Protein AF-A0A848FGE4-F1 (afdb_monomer_lite)

Radius of gyration: 25.24 Å; chains: 1; bounding box: 64×39×61 Å

Sequence (106 aa):
MKVLIAALFAATLAGQALPVAAQETPAISKQEAKDLKTQSKAEYEARKDLADANHELNKADCEVTADGSAERACKKEAKAVQKAQKAEAKQIHEEDKTAIKALSTP

Structure (mmCIF, N/CA/C/O backbone):
data_AF-A0A848FGE4-F1
#
_entry.id   AF-A0A848FGE4-F1
#
loop_
_atom_site.group_PDB
_atom_site.id
_atom_site.type_symbol
_atom_site.label_atom_id
_atom_site.label_alt_id
_atom_site.label_comp_id
_atom_site.label_asym_id
_atom_site.label_entity_id
_atom_site.label_seq_id
_atom_site.pdbx_PDB_ins_code
_atom_site.Cartn_x
_atom_site.Cartn_y
_atom_site.Cartn_z
_atom_site.occupancy
_atom_site.B_iso_or_equiv
_atom_site.auth_seq_id
_atom_site.auth_comp_id
_atom_site.auth_asym_id
_atom_site.auth_atom_id
_atom_site.pdbx_PDB_model_num
ATOM 1 N N . MET A 1 1 ? -43.129 14.194 -34.693 1.00 35.16 1 MET A N 1
ATOM 2 C CA . MET A 1 1 ? -41.920 15.042 -34.744 1.00 35.16 1 MET A CA 1
ATOM 3 C C . MET A 1 1 ? -42.158 16.245 -33.840 1.00 35.16 1 MET A C 1
ATOM 5 O O . MET A 1 1 ? -43.176 16.891 -34.013 1.00 35.16 1 MET A O 1
ATOM 9 N N . LYS A 1 2 ? -41.245 16.459 -32.879 1.00 39.88 2 LYS A N 1
ATOM 10 C CA . LYS A 1 2 ? -41.011 17.656 -32.043 1.00 39.88 2 LYS A CA 1
ATOM 11 C C . LYS A 1 2 ? -42.203 18.294 -31.306 1.00 39.88 2 LYS A C 1
ATOM 13 O O . LYS A 1 2 ? -42.875 19.186 -31.807 1.00 39.88 2 LYS A O 1
ATOM 18 N N . VAL A 1 3 ? -42.351 17.864 -30.051 1.00 44.72 3 VAL A N 1
ATOM 19 C CA . VAL A 1 3 ? -43.053 18.579 -28.979 1.00 44.72 3 VAL A CA 1
ATOM 20 C C . VAL A 1 3 ? -42.247 19.829 -28.603 1.00 44.72 3 VAL A C 1
ATOM 22 O O . VAL A 1 3 ? -41.017 19.796 -28.548 1.00 44.72 3 VAL A O 1
ATOM 25 N N . LEU A 1 4 ? -42.978 20.922 -28.416 1.00 45.53 4 LEU A N 1
ATOM 26 C CA . LEU A 1 4 ? -42.526 22.285 -28.160 1.00 45.53 4 LEU A CA 1
ATOM 27 C C . LEU A 1 4 ? -41.688 22.410 -26.877 1.00 45.53 4 LEU A C 1
ATOM 29 O O . LEU A 1 4 ? -42.065 21.926 -25.813 1.00 45.53 4 LEU A O 1
ATOM 33 N N . ILE A 1 5 ? -40.565 23.118 -27.005 1.00 51.16 5 ILE A N 1
ATOM 34 C CA . ILE A 1 5 ? -39.718 23.610 -25.917 1.00 51.16 5 ILE A CA 1
ATOM 35 C C . ILE A 1 5 ? -40.366 24.880 -25.360 1.00 51.16 5 ILE A C 1
ATOM 37 O O . ILE A 1 5 ? -40.469 25.856 -26.097 1.00 51.16 5 ILE A O 1
ATOM 41 N N . ALA A 1 6 ? -40.755 24.878 -24.084 1.00 50.94 6 ALA A N 1
ATOM 42 C CA . ALA A 1 6 ? -40.792 26.066 -23.222 1.00 50.94 6 ALA A CA 1
ATOM 43 C C . ALA A 1 6 ? -41.221 25.662 -21.801 1.00 50.94 6 ALA A C 1
ATOM 45 O O . ALA A 1 6 ? -42.407 25.619 -21.490 1.00 50.94 6 ALA A O 1
ATOM 46 N N . ALA A 1 7 ? -40.257 25.388 -20.923 1.00 51.94 7 ALA A N 1
ATOM 47 C CA . ALA A 1 7 ? -40.501 25.315 -19.485 1.00 51.94 7 ALA A CA 1
ATOM 48 C C . ALA A 1 7 ? -39.374 26.049 -18.746 1.00 51.94 7 ALA A C 1
ATOM 50 O O . ALA A 1 7 ? -38.323 25.494 -18.451 1.00 51.94 7 ALA A O 1
ATOM 51 N N . LEU A 1 8 ? -39.608 27.353 -18.579 1.00 47.38 8 LEU A N 1
ATOM 52 C CA . LEU A 1 8 ? -39.401 28.143 -17.361 1.00 47.38 8 LEU A CA 1
ATOM 53 C C . LEU A 1 8 ? -38.237 27.720 -16.445 1.00 47.38 8 LEU A C 1
ATOM 55 O O . LEU A 1 8 ? -38.385 26.879 -15.563 1.00 47.38 8 LEU A O 1
ATOM 59 N N . PHE A 1 9 ? -37.118 28.436 -16.567 1.00 50.88 9 PHE A N 1
ATOM 60 C CA . PHE A 1 9 ? -36.181 28.632 -15.463 1.00 50.88 9 PHE A CA 1
ATOM 61 C C . PHE A 1 9 ? -36.693 29.768 -14.573 1.00 50.88 9 PHE A C 1
ATOM 63 O O . PHE A 1 9 ? -36.586 30.935 -14.941 1.00 50.88 9 PHE A O 1
ATOM 70 N N . ALA A 1 10 ? -37.236 29.430 -13.404 1.00 50.53 10 ALA A N 1
ATOM 71 C CA . ALA A 1 10 ? -37.373 30.352 -12.278 1.00 50.53 10 ALA A CA 1
ATOM 72 C C . ALA A 1 10 ? -37.598 29.554 -10.984 1.00 50.53 10 ALA A C 1
ATOM 74 O O . ALA A 1 10 ? -38.731 29.288 -10.598 1.00 50.53 10 ALA A O 1
ATOM 75 N N . ALA A 1 11 ? -36.513 29.171 -10.311 1.00 54.69 11 ALA A N 1
ATOM 76 C CA . ALA A 1 11 ? -36.563 28.633 -8.953 1.00 54.69 11 ALA A CA 1
ATOM 77 C C . ALA A 1 11 ? -35.536 29.367 -8.076 1.00 54.69 11 ALA A C 1
ATOM 79 O O . ALA A 1 11 ? -34.382 28.973 -7.952 1.00 54.69 11 ALA A O 1
ATOM 80 N N . THR A 1 12 ? -35.983 30.517 -7.569 1.00 53.12 12 THR A N 1
ATOM 81 C CA . THR A 1 12 ? -35.779 31.024 -6.201 1.00 53.12 12 THR A CA 1
ATOM 82 C C . THR A 1 12 ? -34.466 30.664 -5.486 1.00 53.12 12 THR A C 1
ATOM 84 O O . THR A 1 12 ? -34.375 29.639 -4.811 1.00 53.12 12 THR A O 1
ATOM 87 N N . LEU A 1 13 ? -33.504 31.595 -5.495 1.00 50.78 13 LEU A N 1
ATOM 88 C CA . LEU A 1 13 ? -32.553 31.749 -4.390 1.00 50.78 13 LEU A CA 1
ATOM 89 C C . LEU A 1 13 ? -33.295 32.360 -3.188 1.00 50.78 13 LEU A C 1
ATOM 91 O O . LEU A 1 13 ? -33.504 33.569 -3.130 1.00 50.78 13 LEU A O 1
ATOM 95 N N . ALA A 1 14 ? -33.700 31.526 -2.234 1.00 50.28 14 ALA A N 1
ATOM 96 C CA . ALA A 1 14 ? -34.112 31.945 -0.896 1.00 50.28 14 ALA A CA 1
ATOM 97 C C . ALA A 1 14 ? -33.628 30.889 0.104 1.00 50.28 14 ALA A C 1
ATOM 99 O O . ALA A 1 14 ? -33.705 29.690 -0.157 1.00 50.28 14 ALA A O 1
ATOM 100 N N . GLY A 1 15 ? -33.032 31.359 1.197 1.00 50.94 15 GLY A N 1
ATOM 101 C CA . GLY A 1 15 ? -32.101 30.596 2.016 1.00 50.94 15 GLY A CA 1
ATOM 102 C C . GLY A 1 15 ? -32.690 29.404 2.761 1.00 50.94 15 GLY A C 1
ATOM 103 O O . GLY A 1 15 ? -33.845 29.401 3.173 1.00 50.94 15 GLY A O 1
ATOM 104 N N . GLN A 1 16 ? -31.819 28.431 3.011 1.00 46.69 16 GLN A N 1
ATOM 105 C CA . GLN A 1 16 ? -31.965 27.461 4.088 1.00 46.69 16 GLN A CA 1
ATOM 106 C C . GLN A 1 16 ? -30.590 27.303 4.740 1.00 46.69 16 GLN A C 1
ATOM 108 O O . GLN A 1 16 ? -29.777 26.474 4.341 1.00 46.69 16 GLN A O 1
ATOM 113 N N . ALA A 1 17 ? -30.308 28.158 5.725 1.00 53.91 17 ALA A N 1
ATOM 114 C CA . ALA A 1 17 ? -29.318 27.848 6.743 1.00 53.91 17 ALA A CA 1
ATOM 115 C C . ALA A 1 17 ? -29.900 26.697 7.571 1.00 53.91 17 ALA A C 1
ATOM 117 O O . ALA A 1 17 ? -30.681 26.916 8.495 1.00 53.91 17 ALA A O 1
ATOM 118 N N . LEU A 1 18 ? -29.599 25.462 7.170 1.00 50.06 18 LEU A N 1
ATOM 119 C CA . LEU A 1 18 ? -29.902 24.297 7.986 1.00 50.06 18 LEU A CA 1
ATOM 120 C C . LEU A 1 18 ? -29.012 24.362 9.235 1.00 50.06 18 LEU A C 1
ATOM 122 O O . LEU A 1 18 ? -27.796 24.524 9.095 1.00 50.06 18 LEU A O 1
ATOM 126 N N . PRO A 1 19 ? -29.575 24.246 10.450 1.00 48.88 19 PRO A N 1
ATOM 127 C CA . PRO A 1 19 ? -28.763 24.038 11.632 1.00 48.88 19 PRO A CA 1
ATOM 128 C C . PRO A 1 19 ? -28.016 22.715 11.446 1.00 48.88 19 PRO A C 1
ATOM 130 O O . PRO A 1 19 ? -28.633 21.660 11.300 1.00 48.88 19 PRO A O 1
ATOM 133 N N . VAL A 1 20 ? -26.683 22.779 11.434 1.00 52.16 20 VAL A N 1
ATOM 134 C CA . VAL A 1 20 ? -25.830 21.617 11.690 1.00 52.16 20 VAL A CA 1
ATOM 135 C C . VAL A 1 20 ? -26.190 21.153 13.096 1.00 52.16 20 VAL A C 1
ATOM 137 O O . VAL A 1 20 ? -25.697 21.677 14.092 1.00 52.16 20 VAL A O 1
ATOM 140 N N . ALA A 1 21 ? -27.129 20.212 13.185 1.00 48.66 21 ALA A N 1
ATOM 141 C CA . ALA A 1 21 ? -27.226 19.359 14.347 1.00 48.66 21 ALA A CA 1
ATOM 142 C C . ALA A 1 21 ? -25.857 18.688 14.458 1.00 48.66 21 ALA A C 1
ATOM 144 O O . ALA A 1 21 ? -25.432 17.998 13.529 1.00 48.66 21 ALA A O 1
ATOM 145 N N . ALA A 1 22 ? -25.141 18.966 15.547 1.00 48.78 22 ALA A N 1
ATOM 146 C CA . ALA A 1 22 ? -23.981 18.189 15.930 1.00 48.78 22 ALA A CA 1
ATOM 147 C C . ALA A 1 22 ? -24.428 16.724 15.937 1.00 48.78 22 ALA A C 1
ATOM 149 O O . ALA A 1 22 ? -25.213 16.316 16.791 1.00 48.78 22 ALA A O 1
ATOM 150 N N . GLN A 1 23 ? -24.034 15.967 14.913 1.00 49.66 23 GLN A N 1
ATOM 151 C CA . GLN A 1 23 ? -24.262 14.535 14.893 1.00 49.66 23 GLN A CA 1
ATOM 152 C C . GLN A 1 23 ? -23.386 13.977 16.007 1.00 49.66 23 GLN A C 1
ATOM 154 O O . GLN A 1 23 ? -22.173 13.866 15.846 1.00 4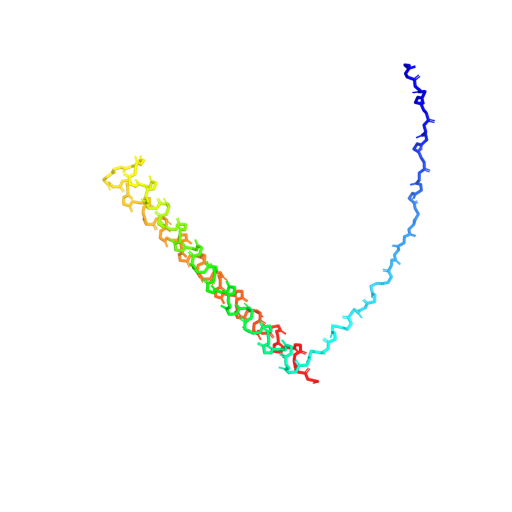9.66 23 GLN A O 1
ATOM 159 N N . GLU A 1 24 ? -23.991 13.686 17.157 1.00 55.53 24 GLU A N 1
ATOM 160 C CA . GLU A 1 24 ? -23.386 12.799 18.138 1.00 55.53 24 GLU A CA 1
ATOM 161 C C . GLU A 1 24 ? -23.137 11.479 17.405 1.00 55.53 24 GLU A C 1
ATOM 163 O O . GLU A 1 24 ? -24.071 10.736 17.102 1.00 55.53 24 GLU A O 1
ATOM 168 N N . THR A 1 25 ? -21.890 11.230 17.000 1.00 60.16 25 THR A N 1
ATOM 169 C CA . THR A 1 25 ? -21.503 9.941 16.430 1.00 60.16 25 THR A CA 1
ATOM 170 C C . THR A 1 25 ? -21.800 8.883 17.486 1.00 60.16 25 THR A C 1
ATOM 172 O O . THR A 1 25 ? -21.195 8.947 18.560 1.00 60.16 25 THR A O 1
ATOM 175 N N . PRO A 1 26 ? -22.738 7.951 17.232 1.00 65.44 26 PRO A N 1
ATOM 176 C CA . PRO A 1 26 ? -23.148 6.992 18.242 1.00 65.44 26 PRO A CA 1
ATOM 177 C C . PRO A 1 26 ? -21.949 6.135 18.647 1.00 65.44 26 PRO A C 1
ATOM 179 O O . PRO A 1 26 ? -21.201 5.652 17.793 1.00 65.44 26 PRO A O 1
ATOM 182 N N . ALA A 1 27 ? -21.763 5.963 19.957 1.00 82.81 27 ALA A N 1
ATOM 183 C CA . ALA A 1 27 ? -20.760 5.050 20.486 1.00 82.81 27 ALA A CA 1
ATOM 184 C C . ALA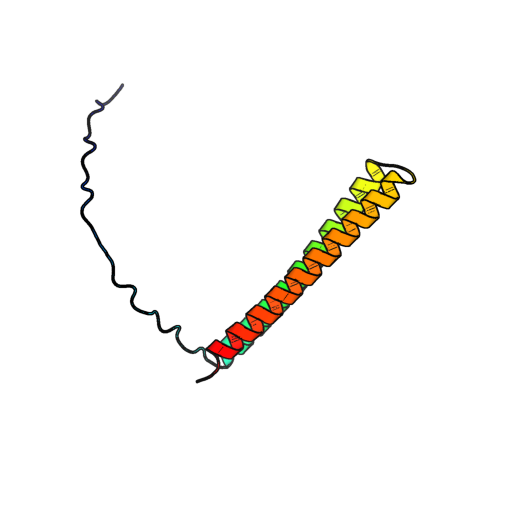 A 1 27 ? -21.044 3.628 19.975 1.00 82.81 27 ALA A C 1
ATOM 186 O O . ALA A 1 27 ? -22.185 3.160 20.016 1.00 82.81 27 ALA A O 1
ATOM 187 N N . ILE A 1 28 ? -20.010 2.945 19.482 1.00 87.56 28 ILE A N 1
ATOM 188 C CA . ILE A 1 28 ? -20.139 1.600 18.908 1.00 87.56 28 ILE A CA 1
ATOM 189 C C . ILE A 1 28 ? -19.986 0.529 19.985 1.00 87.56 28 ILE A C 1
ATOM 191 O O . ILE A 1 28 ? -19.252 0.688 20.967 1.00 87.56 28 ILE A O 1
ATOM 195 N N . SER A 1 29 ? -20.626 -0.620 19.784 1.00 91.69 29 SER A N 1
ATOM 196 C CA . SER A 1 29 ? -20.432 -1.767 20.664 1.00 91.69 29 SER A CA 1
ATOM 197 C C . SER A 1 29 ? -19.011 -2.335 20.551 1.00 91.69 29 SER A C 1
ATOM 199 O O . SER A 1 29 ? -18.297 -2.180 19.557 1.00 91.69 29 SER A O 1
ATOM 201 N N . LYS A 1 30 ? -18.596 -3.092 21.574 1.00 89.94 30 LYS A N 1
ATOM 202 C CA . LYS A 1 30 ? -17.305 -3.802 21.557 1.00 89.94 30 LYS A CA 1
ATOM 203 C C . LYS A 1 30 ? -17.192 -4.811 20.413 1.00 89.94 30 LYS A C 1
ATOM 205 O O . LYS A 1 30 ? -16.072 -5.098 19.996 1.00 89.94 30 LYS A O 1
ATOM 210 N N . GLN A 1 31 ? -18.309 -5.389 19.966 1.00 93.12 31 GLN A N 1
ATOM 211 C CA . GLN A 1 31 ? -18.312 -6.347 18.863 1.00 93.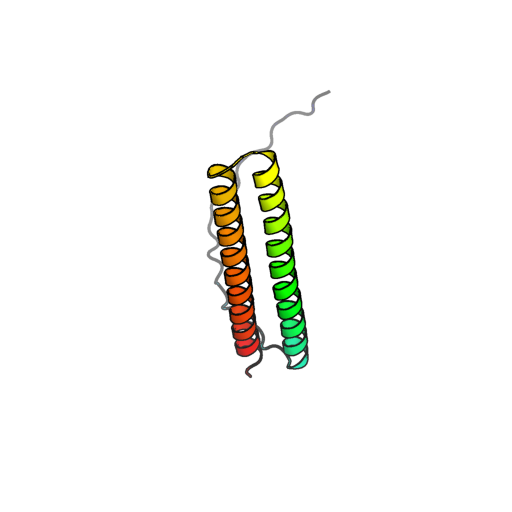12 31 GLN A CA 1
ATOM 212 C C . GLN A 1 31 ? -18.088 -5.620 17.534 1.00 93.12 31 GLN A C 1
ATOM 214 O O . GLN A 1 31 ? -17.142 -5.956 16.829 1.00 93.12 31 GLN A O 1
ATOM 219 N N . GLU A 1 32 ? -18.827 -4.539 17.277 1.00 93.00 32 GLU A N 1
ATOM 220 C CA . GLU A 1 32 ? -18.625 -3.689 16.095 1.00 93.00 32 GLU A CA 1
ATOM 221 C C . GLU A 1 32 ? -17.196 -3.132 16.037 1.00 93.00 32 GLU A C 1
ATOM 223 O O . GLU A 1 32 ? -16.550 -3.164 14.993 1.00 93.00 32 GLU A O 1
ATOM 228 N N . ALA A 1 33 ? -16.630 -2.720 17.176 1.00 93.38 33 ALA A N 1
ATOM 229 C CA . ALA A 1 33 ? -15.242 -2.266 17.241 1.00 93.38 33 ALA A CA 1
ATOM 230 C C . ALA A 1 33 ? -14.219 -3.358 16.862 1.00 93.38 33 ALA A C 1
ATOM 232 O O . ALA A 1 33 ? -13.146 -3.050 16.338 1.00 93.38 33 ALA A O 1
ATOM 233 N N . LYS A 1 34 ? -14.500 -4.637 17.147 1.00 94.75 34 LYS A N 1
ATOM 234 C CA . LYS A 1 34 ? -13.641 -5.760 16.726 1.00 94.75 34 LYS A CA 1
ATOM 235 C C . LYS A 1 34 ? -13.774 -6.035 15.234 1.00 94.75 34 LYS A C 1
ATOM 237 O O . LYS A 1 34 ? -12.761 -6.294 14.581 1.00 94.75 34 LYS A O 1
ATOM 242 N N . ASP A 1 35 ? -14.990 -5.958 14.712 1.00 96.31 35 ASP A N 1
ATOM 243 C CA . ASP A 1 35 ? -15.265 -6.194 13.299 1.00 96.31 35 ASP A CA 1
ATOM 244 C C . ASP A 1 35 ? -14.612 -5.096 12.445 1.00 96.31 35 ASP A C 1
ATOM 246 O O . ASP A 1 35 ? -13.870 -5.408 11.514 1.00 96.31 35 ASP A O 1
ATOM 250 N N . LEU A 1 36 ? -14.720 -3.826 12.857 1.00 95.81 36 LEU A N 1
ATOM 251 C CA . LEU A 1 36 ? -14.028 -2.702 12.212 1.00 95.81 36 LEU A CA 1
ATOM 252 C C . LEU A 1 36 ? -12.499 -2.832 12.265 1.00 95.81 36 LEU A C 1
ATOM 254 O O . LEU A 1 36 ? -11.818 -2.551 11.282 1.00 95.81 36 LEU A O 1
ATOM 258 N N . LYS A 1 37 ? -11.925 -3.310 13.378 1.00 95.50 37 LYS A N 1
ATOM 259 C CA . LYS A 1 37 ? -10.473 -3.576 13.448 1.00 95.50 37 LYS A CA 1
ATOM 260 C C . LYS A 1 37 ? -10.048 -4.682 12.490 1.00 95.50 37 LYS A C 1
ATOM 262 O O . LYS A 1 37 ? -8.971 -4.598 11.903 1.00 95.50 37 LYS A O 1
ATOM 267 N N . THR A 1 38 ? -10.868 -5.721 12.358 1.00 98.00 38 THR A N 1
ATOM 268 C CA . THR A 1 38 ? -10.624 -6.820 11.417 1.00 98.00 38 THR A CA 1
ATOM 269 C C . THR A 1 38 ? -10.678 -6.314 9.980 1.00 98.00 38 THR A C 1
ATOM 271 O O . THR A 1 38 ? -9.765 -6.603 9.209 1.00 98.00 38 THR A O 1
ATOM 274 N N . GLN A 1 39 ? -11.687 -5.506 9.647 1.00 97.50 39 GLN A N 1
ATOM 275 C CA . GLN A 1 39 ? -11.825 -4.876 8.336 1.00 97.50 39 GLN A CA 1
ATOM 276 C C . GLN A 1 39 ? -10.636 -3.962 8.020 1.00 97.50 39 GLN A C 1
ATOM 278 O O . GLN A 1 39 ? -9.963 -4.183 7.020 1.00 97.50 39 GLN A O 1
ATOM 283 N N . SER A 1 40 ? -10.301 -3.019 8.906 1.00 96.44 40 SER A N 1
ATOM 284 C CA . SER A 1 40 ? -9.163 -2.109 8.707 1.00 96.44 40 SER A CA 1
ATOM 285 C C . SER A 1 40 ? -7.840 -2.868 8.536 1.00 96.44 40 SER A C 1
ATOM 287 O O . SER A 1 40 ? -7.008 -2.508 7.706 1.00 96.44 40 SER A O 1
ATOM 289 N N . LYS A 1 41 ? -7.643 -3.981 9.259 1.00 97.62 41 LYS A N 1
ATOM 290 C CA . LYS A 1 41 ? -6.469 -4.843 9.056 1.00 97.62 41 LYS A CA 1
ATOM 291 C C . LYS A 1 41 ? -6.469 -5.508 7.674 1.00 97.62 41 LYS A C 1
ATOM 293 O O . LYS A 1 41 ? -5.414 -5.597 7.053 1.00 97.62 41 LYS A O 1
ATOM 298 N N . ALA A 1 42 ? -7.616 -5.993 7.204 1.00 98.38 42 ALA A N 1
ATOM 299 C CA . ALA A 1 42 ? -7.728 -6.591 5.876 1.00 98.38 42 ALA A CA 1
ATOM 300 C C . ALA A 1 42 ? -7.464 -5.556 4.771 1.00 98.38 42 ALA A C 1
ATOM 302 O O . ALA A 1 42 ? -6.722 -5.838 3.835 1.00 98.38 42 ALA A O 1
ATOM 303 N N . GLU A 1 43 ? -7.996 -4.342 4.913 1.00 97.81 43 GLU A N 1
ATOM 304 C CA . GLU A 1 43 ? -7.744 -3.238 3.983 1.00 97.81 43 GLU A CA 1
ATOM 305 C C . GLU A 1 43 ? -6.279 -2.798 3.981 1.00 97.81 43 GLU A C 1
ATOM 307 O O . GLU A 1 43 ? -5.721 -2.524 2.920 1.00 97.81 43 GLU A O 1
ATOM 312 N N . TYR A 1 44 ? -5.630 -2.765 5.145 1.00 97.94 44 TYR A N 1
ATOM 313 C CA . TYR A 1 44 ? -4.200 -2.484 5.252 1.00 97.94 44 TYR A CA 1
ATOM 314 C C . TYR A 1 44 ? -3.354 -3.481 4.452 1.00 97.94 44 TYR A C 1
ATOM 316 O O . TYR A 1 44 ? -2.482 -3.071 3.682 1.00 97.94 44 TYR A O 1
ATOM 324 N N . GLU A 1 45 ? -3.619 -4.781 4.602 1.00 98.25 45 GLU A N 1
ATOM 325 C CA . GLU A 1 45 ? -2.916 -5.810 3.832 1.00 98.25 45 GLU A CA 1
ATOM 326 C C . GLU A 1 45 ? -3.251 -5.713 2.337 1.00 98.25 45 GLU A C 1
ATOM 328 O O . GLU A 1 45 ? -2.339 -5.697 1.515 1.00 98.25 45 GLU A O 1
ATOM 333 N N . ALA A 1 46 ? -4.518 -5.491 1.972 1.00 98.44 46 ALA A N 1
ATOM 334 C CA . ALA A 1 46 ? -4.912 -5.296 0.576 1.00 98.44 46 ALA A CA 1
ATOM 335 C C . ALA A 1 46 ? -4.204 -4.094 -0.079 1.00 98.44 46 ALA A C 1
ATOM 337 O O . ALA A 1 46 ? -3.740 -4.182 -1.215 1.00 98.44 46 ALA A O 1
ATOM 338 N N . ARG A 1 47 ? -4.058 -2.969 0.635 1.00 97.62 47 ARG A N 1
ATOM 339 C CA . ARG A 1 47 ? -3.309 -1.798 0.144 1.00 97.62 47 ARG A CA 1
ATOM 340 C C . ARG A 1 47 ? -1.820 -2.100 -0.026 1.00 97.62 47 ARG A C 1
ATOM 342 O O . ARG A 1 47 ? -1.206 -1.600 -0.966 1.00 97.62 47 ARG A O 1
ATOM 349 N N . LYS A 1 48 ? -1.231 -2.920 0.850 1.00 98.19 48 LYS A N 1
ATOM 350 C CA . LYS A 1 48 ? 0.161 -3.373 0.698 1.00 98.19 48 LYS A CA 1
ATOM 351 C C . LYS A 1 48 ? 0.335 -4.272 -0.518 1.00 98.19 48 LYS A C 1
ATOM 353 O O . LYS A 1 48 ? 1.296 -4.068 -1.256 1.00 98.19 48 LYS A O 1
ATOM 358 N N . ASP A 1 49 ? -0.588 -5.201 -0.732 1.00 98.44 49 ASP A N 1
ATOM 359 C CA . ASP A 1 49 ? -0.562 -6.103 -1.881 1.00 98.44 49 ASP A CA 1
ATOM 360 C C . ASP A 1 49 ? -0.735 -5.326 -3.192 1.00 98.44 49 ASP A C 1
ATOM 362 O O . ASP A 1 49 ? -0.012 -5.573 -4.154 1.00 98.44 49 ASP A O 1
ATOM 366 N N . LEU A 1 50 ? -1.610 -4.313 -3.219 1.00 97.94 50 LEU A N 1
ATOM 367 C CA . LEU A 1 50 ? -1.725 -3.389 -4.353 1.00 97.94 50 LEU A CA 1
ATOM 368 C C . LEU A 1 50 ? -0.428 -2.612 -4.600 1.00 97.94 50 LEU A C 1
ATOM 370 O O . LEU A 1 50 ? -0.011 -2.470 -5.748 1.00 97.94 50 LEU A O 1
ATOM 374 N N . ALA A 1 51 ? 0.232 -2.128 -3.546 1.00 97.75 51 ALA A N 1
ATOM 375 C CA . ALA A 1 51 ? 1.517 -1.445 -3.682 1.00 97.75 51 ALA A CA 1
ATOM 376 C C . ALA A 1 51 ? 2.609 -2.374 -4.238 1.00 97.75 51 ALA A C 1
ATOM 378 O O . ALA A 1 51 ? 3.436 -1.942 -5.042 1.00 97.75 51 ALA A O 1
ATOM 379 N N . ASP A 1 52 ? 2.603 -3.648 -3.841 1.00 97.94 52 ASP A N 1
ATOM 380 C CA . ASP A 1 52 ? 3.515 -4.666 -4.365 1.00 97.94 52 ASP A CA 1
ATOM 381 C C . ASP A 1 52 ? 3.214 -5.015 -5.824 1.00 97.94 52 ASP A C 1
ATOM 383 O O . ASP A 1 52 ? 4.129 -5.024 -6.646 1.00 97.94 52 ASP A O 1
ATOM 387 N N . ALA A 1 53 ? 1.944 -5.198 -6.181 1.00 98.00 53 ALA A N 1
ATOM 388 C CA . ALA A 1 53 ? 1.535 -5.425 -7.563 1.00 98.00 53 ALA A CA 1
ATOM 389 C C . ALA A 1 53 ? 1.922 -4.246 -8.471 1.00 98.00 53 ALA A C 1
ATOM 391 O O . ALA A 1 53 ? 2.516 -4.447 -9.529 1.00 98.00 53 ALA A O 1
ATOM 392 N N . ASN A 1 54 ? 1.663 -3.010 -8.034 1.00 96.94 54 ASN A N 1
ATOM 393 C CA . ASN A 1 54 ? 2.052 -1.807 -8.770 1.00 96.94 54 ASN A CA 1
ATOM 394 C C . ASN A 1 54 ? 3.571 -1.692 -8.918 1.00 96.94 54 ASN A C 1
ATOM 396 O O . ASN A 1 54 ? 4.056 -1.289 -9.971 1.00 96.94 54 ASN A O 1
ATOM 400 N N . HIS A 1 55 ? 4.335 -2.043 -7.882 1.00 98.00 55 HIS A N 1
ATOM 401 C CA . HIS A 1 55 ? 5.791 -2.069 -7.969 1.00 98.00 55 HIS A CA 1
ATOM 402 C C . HIS A 1 55 ? 6.277 -3.052 -9.030 1.00 98.00 55 HIS A C 1
ATOM 404 O O . HIS A 1 55 ? 7.130 -2.685 -9.832 1.00 98.00 55 HIS A O 1
ATOM 410 N N . GLU A 1 56 ? 5.743 -4.275 -9.052 1.00 97.88 56 GLU A N 1
ATOM 411 C CA . GLU A 1 56 ? 6.139 -5.276 -10.044 1.00 97.88 56 GLU A CA 1
ATOM 412 C C . GLU A 1 56 ? 5.741 -4.859 -11.464 1.00 97.88 56 GLU A C 1
ATOM 414 O O . GLU A 1 56 ? 6.555 -4.992 -12.375 1.00 97.88 56 GLU A O 1
ATOM 419 N N . LEU A 1 57 ? 4.553 -4.271 -11.650 1.00 97.44 57 LEU A N 1
ATOM 420 C CA . LEU A 1 57 ? 4.141 -3.712 -12.941 1.00 97.44 57 LEU A CA 1
ATOM 421 C C . LEU A 1 57 ? 5.072 -2.586 -13.398 1.00 97.44 57 LEU A C 1
ATOM 423 O O . LEU A 1 57 ? 5.578 -2.629 -14.514 1.00 97.44 57 LEU A O 1
ATOM 427 N N . ASN A 1 58 ? 5.357 -1.615 -12.529 1.00 95.56 58 ASN A N 1
ATOM 428 C CA . ASN A 1 58 ? 6.249 -0.502 -12.856 1.00 95.56 58 ASN A CA 1
ATOM 429 C C . ASN A 1 58 ? 7.679 -0.980 -13.109 1.00 95.56 58 ASN A C 1
ATOM 431 O O . ASN A 1 58 ? 8.360 -0.475 -13.990 1.00 95.56 58 ASN A O 1
ATOM 435 N N . LYS A 1 59 ? 8.151 -1.970 -12.350 1.00 96.12 59 LYS A N 1
ATOM 436 C CA . LYS A 1 59 ? 9.468 -2.569 -12.557 1.00 96.12 59 LYS A CA 1
ATOM 437 C C . LYS A 1 59 ? 9.545 -3.268 -13.914 1.00 96.12 59 LYS A C 1
ATOM 439 O O . LYS A 1 59 ? 10.551 -3.097 -14.594 1.00 96.12 59 LYS A O 1
ATOM 444 N N . ALA A 1 60 ? 8.515 -4.021 -14.295 1.00 96.81 60 ALA A N 1
ATOM 445 C CA . ALA A 1 60 ? 8.437 -4.649 -15.609 1.00 96.81 60 ALA A CA 1
ATOM 446 C C . ALA A 1 60 ? 8.382 -3.597 -16.727 1.00 96.81 60 ALA A C 1
ATOM 448 O O . ALA A 1 60 ? 9.088 -3.730 -17.719 1.00 96.81 60 ALA A O 1
ATOM 449 N N . ASP A 1 61 ? 7.624 -2.515 -16.540 1.00 97.00 61 ASP A N 1
ATOM 450 C CA . ASP A 1 61 ? 7.584 -1.399 -17.490 1.00 97.00 61 ASP A CA 1
ATOM 451 C C . ASP A 1 61 ? 8.963 -0.738 -17.645 1.00 97.00 61 ASP A C 1
ATOM 453 O O . ASP A 1 61 ? 9.433 -0.541 -18.764 1.00 97.00 61 ASP A O 1
ATOM 457 N N . CYS A 1 62 ? 9.685 -0.508 -16.542 1.00 95.50 62 CYS A N 1
ATOM 458 C CA . CYS A 1 62 ? 11.064 -0.015 -16.582 1.00 95.50 62 CYS A CA 1
ATOM 459 C C . CYS A 1 62 ? 11.999 -0.948 -17.369 1.00 95.50 62 CYS A C 1
ATOM 461 O O . CYS A 1 62 ? 12.859 -0.457 -18.091 1.00 95.50 62 CYS A O 1
ATOM 463 N N . GLU A 1 63 ? 11.853 -2.270 -17.212 1.00 95.25 63 GLU A N 1
ATOM 464 C CA . GLU A 1 63 ? 12.661 -3.285 -17.913 1.00 95.25 63 GLU A CA 1
ATOM 465 C C . GLU A 1 63 ? 12.372 -3.346 -19.417 1.00 95.25 63 GLU A C 1
ATOM 467 O O . GLU A 1 63 ? 13.219 -3.797 -20.182 1.00 95.25 63 GLU A O 1
ATOM 472 N N . VAL A 1 64 ? 11.187 -2.908 -19.845 1.00 97.25 64 VAL A N 1
ATOM 473 C CA . VAL A 1 64 ? 10.783 -2.895 -21.258 1.00 97.25 64 VAL A CA 1
ATOM 474 C C . VAL A 1 64 ? 11.092 -1.554 -21.930 1.00 97.25 64 VAL A C 1
ATOM 476 O O . VAL A 1 64 ? 11.349 -1.515 -23.132 1.00 97.25 64 VAL A O 1
ATOM 479 N N . THR A 1 65 ? 11.049 -0.449 -21.183 1.00 96.06 65 THR A N 1
ATOM 480 C CA . THR A 1 65 ? 11.091 0.915 -21.740 1.00 96.06 65 THR A CA 1
ATOM 481 C C . THR A 1 65 ? 12.446 1.608 -21.619 1.00 96.06 65 THR A C 1
ATOM 483 O O . THR A 1 65 ? 12.684 2.596 -22.318 1.00 96.06 65 THR A O 1
ATOM 486 N N . ALA A 1 66 ? 13.339 1.126 -20.753 1.00 95.06 66 ALA A N 1
ATOM 487 C CA . ALA A 1 66 ? 14.626 1.754 -20.488 1.00 95.06 66 ALA A CA 1
ATOM 488 C C . ALA A 1 66 ? 15.734 0.720 -20.269 1.00 95.06 66 ALA A C 1
ATOM 490 O O . ALA A 1 66 ? 15.488 -0.381 -19.795 1.00 95.06 66 ALA A O 1
ATOM 491 N N . ASP A 1 67 ? 16.979 1.134 -20.521 1.00 96.12 67 ASP A N 1
ATOM 492 C CA . ASP A 1 67 ? 18.166 0.296 -20.342 1.00 96.12 67 ASP A CA 1
ATOM 493 C C . ASP A 1 67 ? 19.202 0.950 -19.416 1.00 96.12 67 ASP A C 1
ATOM 495 O O . ASP A 1 67 ? 19.263 2.174 -19.227 1.00 96.12 67 ASP A O 1
ATOM 499 N N . GLY A 1 68 ? 20.078 0.122 -18.844 1.00 95.31 68 GLY A N 1
ATOM 500 C CA . GLY A 1 68 ? 21.308 0.569 -18.194 1.00 95.31 68 GLY A CA 1
ATOM 501 C C . GLY A 1 68 ? 21.072 1.465 -16.973 1.00 95.31 68 GLY A C 1
ATOM 502 O O . GLY A 1 68 ? 20.516 1.040 -15.959 1.00 95.31 68 GLY A O 1
ATOM 503 N N . SER A 1 69 ? 21.581 2.700 -17.006 1.00 95.38 69 SER A N 1
ATOM 504 C CA . SER A 1 69 ? 21.421 3.649 -15.895 1.00 95.38 69 SER A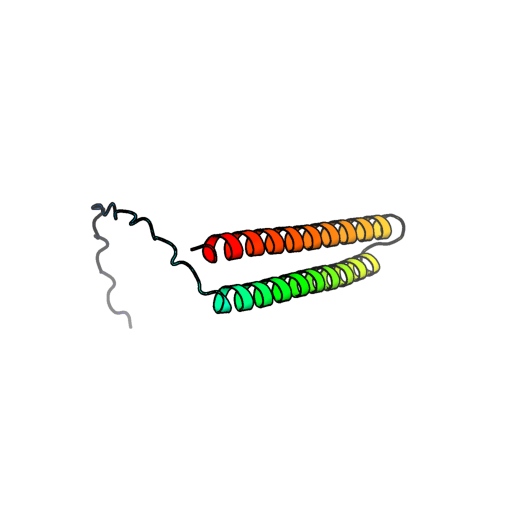 CA 1
ATOM 505 C C . SER A 1 69 ? 19.994 4.191 -15.781 1.00 95.38 69 SER A C 1
ATOM 507 O O . SER A 1 69 ? 19.539 4.421 -14.659 1.00 95.38 69 SER A O 1
ATOM 509 N N . ALA A 1 70 ? 19.288 4.348 -16.905 1.00 96.25 70 ALA A N 1
ATOM 510 C CA . ALA A 1 70 ? 17.910 4.829 -16.938 1.00 96.25 70 ALA A CA 1
ATOM 511 C C . ALA A 1 70 ? 16.954 3.796 -16.326 1.00 96.25 70 ALA A C 1
ATOM 513 O O . ALA A 1 70 ? 16.182 4.134 -15.432 1.00 96.25 70 ALA A O 1
ATOM 514 N N . GLU A 1 71 ? 17.099 2.518 -16.688 1.00 96.25 71 GLU A N 1
ATOM 515 C CA . GLU A 1 71 ? 16.351 1.406 -16.082 1.00 96.25 71 GLU A CA 1
ATOM 516 C C . GLU A 1 71 ? 16.543 1.359 -14.556 1.00 96.25 71 GLU A C 1
ATOM 518 O O . GLU A 1 71 ? 15.592 1.249 -13.781 1.00 96.25 71 GLU A O 1
ATOM 523 N N . ARG A 1 72 ? 17.793 1.506 -14.089 1.00 96.19 72 ARG A N 1
ATOM 524 C CA . ARG A 1 72 ? 18.114 1.526 -12.652 1.00 96.19 72 ARG A CA 1
ATOM 525 C C . ARG A 1 72 ? 17.484 2.712 -11.928 1.00 96.19 72 ARG A C 1
ATOM 527 O O . ARG A 1 72 ? 17.108 2.559 -10.766 1.00 96.19 72 ARG A O 1
ATOM 534 N N . ALA A 1 73 ? 17.421 3.882 -12.562 1.00 97.44 73 ALA A N 1
ATOM 535 C CA . ALA A 1 73 ? 16.756 5.053 -12.000 1.00 97.44 73 ALA A CA 1
ATOM 536 C C . ALA A 1 73 ? 15.241 4.820 -11.910 1.00 97.44 73 ALA A C 1
ATOM 538 O O . ALA A 1 73 ? 14.684 4.932 -10.819 1.00 97.44 73 ALA A O 1
ATOM 539 N N . CYS A 1 74 ? 14.624 4.347 -12.994 1.00 96.56 74 CYS A N 1
ATOM 540 C CA . CYS A 1 74 ? 13.204 4.000 -13.052 1.00 96.56 74 CYS A CA 1
ATOM 541 C C . CYS A 1 74 ? 12.814 2.982 -11.963 1.00 96.56 74 CYS A C 1
ATOM 543 O O . CYS A 1 74 ? 11.911 3.219 -11.162 1.00 96.56 74 CYS A O 1
ATOM 545 N N . LYS A 1 75 ? 13.582 1.893 -11.805 1.00 95.88 75 LYS A N 1
ATOM 546 C CA . LYS A 1 75 ? 13.361 0.896 -10.739 1.00 95.88 75 LYS A CA 1
ATOM 547 C C . LYS A 1 75 ? 13.482 1.480 -9.328 1.00 95.88 75 LYS A C 1
ATOM 549 O O . LYS A 1 75 ? 12.783 1.046 -8.411 1.00 95.88 75 LYS A O 1
ATOM 554 N N . LYS A 1 76 ? 14.384 2.446 -9.114 1.00 97.62 76 LYS A N 1
ATOM 555 C CA . LYS A 1 76 ? 14.506 3.131 -7.815 1.00 97.62 76 LYS A CA 1
ATOM 556 C C . LYS A 1 76 ? 13.285 3.998 -7.526 1.00 97.62 76 LYS A C 1
ATOM 558 O O . LYS A 1 76 ? 12.828 3.998 -6.385 1.00 97.62 76 LYS A O 1
ATOM 563 N N . GLU A 1 77 ? 12.768 4.698 -8.529 1.00 96.44 77 GLU A N 1
ATOM 564 C CA . GLU A 1 77 ? 11.552 5.504 -8.413 1.00 96.44 77 GLU A CA 1
ATOM 565 C C . GLU A 1 77 ? 10.331 4.625 -8.140 1.00 96.44 77 GLU A C 1
ATOM 567 O O . GLU A 1 77 ? 9.626 4.864 -7.161 1.00 96.44 77 GLU A O 1
ATOM 572 N N . ALA A 1 78 ? 10.153 3.532 -8.889 1.00 96.38 78 ALA A N 1
ATOM 573 C CA . ALA A 1 78 ? 9.097 2.549 -8.641 1.00 96.38 78 ALA A CA 1
ATOM 574 C C . ALA A 1 78 ? 9.128 2.035 -7.190 1.00 96.38 78 ALA A C 1
ATOM 576 O O . ALA A 1 78 ? 8.103 1.983 -6.506 1.00 96.38 78 ALA A O 1
ATOM 577 N N . LYS A 1 79 ? 10.323 1.724 -6.669 1.00 97.12 79 LYS A N 1
ATOM 578 C CA . LYS A 1 79 ? 10.509 1.316 -5.269 1.00 97.12 79 LYS A CA 1
ATOM 579 C C . LYS A 1 79 ? 10.204 2.437 -4.270 1.00 97.12 79 LYS A C 1
ATOM 581 O O . LYS A 1 79 ? 9.739 2.161 -3.163 1.00 97.12 79 LYS A O 1
ATOM 586 N N . ALA A 1 80 ? 10.489 3.693 -4.608 1.00 98.25 80 ALA A N 1
ATOM 587 C CA . ALA A 1 80 ? 10.141 4.834 -3.763 1.00 98.25 80 ALA A CA 1
ATOM 588 C C . ALA A 1 80 ? 8.618 5.018 -3.682 1.00 98.25 80 ALA A C 1
ATOM 590 O O . ALA A 1 80 ? 8.090 5.177 -2.581 1.00 98.25 80 ALA A O 1
ATOM 591 N N . VAL A 1 81 ? 7.916 4.888 -4.812 1.00 97.69 81 VAL A N 1
ATOM 592 C CA . VAL A 1 81 ? 6.446 4.920 -4.877 1.00 97.69 81 VAL A CA 1
ATOM 593 C C . VAL A 1 81 ? 5.836 3.786 -4.051 1.00 97.69 81 VAL A C 1
ATOM 595 O O . VAL A 1 81 ? 4.988 4.043 -3.201 1.00 97.69 81 VAL A O 1
ATOM 598 N N . GLN A 1 82 ? 6.327 2.552 -4.206 1.00 98.00 82 GLN A N 1
ATOM 599 C CA . GLN A 1 82 ? 5.896 1.402 -3.398 1.00 98.00 82 GLN A CA 1
ATOM 600 C C . GLN A 1 82 ? 6.020 1.681 -1.894 1.00 98.00 82 GLN A C 1
ATOM 602 O O . GLN A 1 82 ? 5.101 1.423 -1.117 1.00 98.00 82 GLN A O 1
ATOM 607 N N . LYS A 1 83 ? 7.170 2.215 -1.463 1.00 98.25 83 LYS A N 1
ATOM 608 C CA . LYS A 1 83 ? 7.402 2.564 -0.056 1.00 98.25 83 LYS A CA 1
ATOM 609 C C . LYS A 1 83 ? 6.438 3.641 0.433 1.00 98.25 83 LYS A C 1
ATOM 611 O O . LYS A 1 83 ? 5.948 3.514 1.552 1.00 98.25 83 LYS A O 1
ATOM 616 N N . ALA A 1 84 ? 6.172 4.664 -0.379 1.00 98.25 84 ALA A N 1
ATOM 617 C CA . ALA A 1 84 ? 5.219 5.717 -0.046 1.00 98.25 84 ALA A CA 1
ATOM 618 C C . ALA A 1 84 ? 3.802 5.148 0.128 1.00 98.25 84 ALA A C 1
ATOM 620 O O 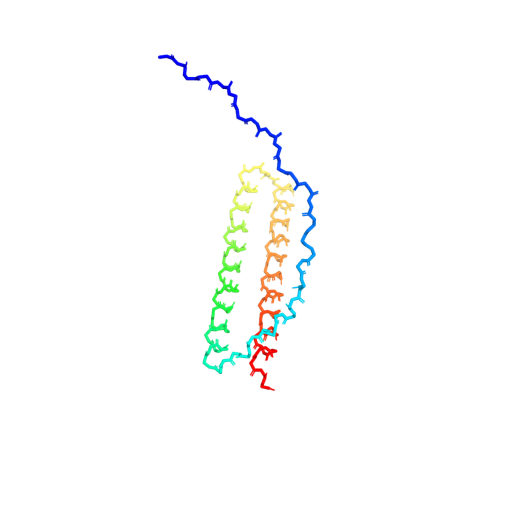. ALA A 1 84 ? 3.187 5.377 1.164 1.00 98.25 84 ALA A O 1
ATOM 621 N N . GLN A 1 85 ? 3.341 4.304 -0.801 1.00 97.94 85 GLN A N 1
ATOM 622 C CA . GLN A 1 85 ? 2.027 3.654 -0.714 1.00 97.94 85 GLN A CA 1
ATOM 623 C C . GLN A 1 85 ? 1.902 2.743 0.516 1.00 97.94 85 GLN A C 1
ATOM 625 O O . GLN A 1 85 ? 0.892 2.768 1.215 1.00 97.94 85 GLN A O 1
ATOM 630 N N . LYS A 1 86 ? 2.946 1.970 0.848 1.00 97.56 86 LYS A N 1
ATOM 631 C CA . LYS A 1 86 ? 2.957 1.156 2.077 1.00 97.56 86 LYS A CA 1
ATOM 63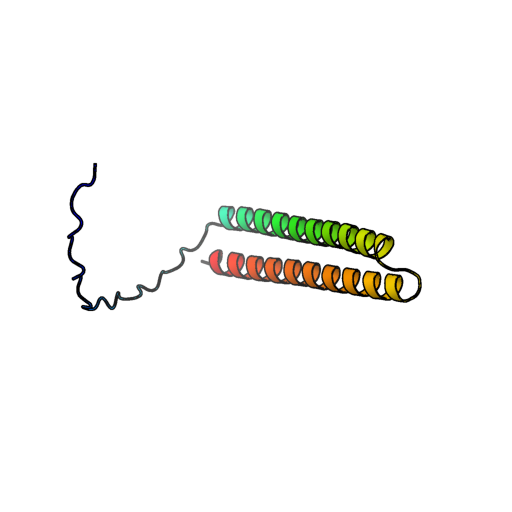2 C C . LYS A 1 86 ? 2.948 2.007 3.349 1.00 97.56 86 LYS A C 1
ATOM 634 O O . LYS A 1 86 ? 2.350 1.604 4.346 1.00 97.56 86 LYS A O 1
ATOM 639 N N . ALA A 1 87 ? 3.622 3.156 3.338 1.00 98.31 87 ALA A N 1
ATOM 640 C CA . ALA A 1 87 ? 3.618 4.086 4.462 1.00 98.31 87 ALA A CA 1
ATOM 641 C C . ALA A 1 87 ? 2.236 4.731 4.651 1.00 98.31 87 ALA A C 1
ATOM 643 O O . ALA A 1 87 ? 1.743 4.765 5.775 1.00 98.31 87 ALA A O 1
ATOM 644 N N . GLU A 1 88 ? 1.591 5.149 3.562 1.00 97.25 88 GLU A N 1
ATOM 645 C CA . GLU A 1 88 ? 0.217 5.660 3.564 1.00 97.25 88 GLU A CA 1
ATOM 646 C C . GLU A 1 88 ? -0.767 4.606 4.086 1.00 97.25 88 GLU A C 1
ATOM 648 O O . GLU A 1 88 ? -1.536 4.880 5.003 1.00 97.25 88 GLU A O 1
ATOM 653 N N . ALA A 1 89 ? -0.681 3.364 3.595 1.00 97.69 89 ALA A N 1
ATOM 654 C CA . ALA A 1 89 ? -1.511 2.262 4.081 1.00 97.69 89 ALA A CA 1
ATOM 655 C C . ALA A 1 89 ? -1.373 2.066 5.600 1.00 97.69 89 ALA A C 1
ATOM 657 O O . ALA A 1 89 ? -2.365 1.859 6.299 1.00 97.69 89 ALA A O 1
ATOM 658 N N . LYS A 1 90 ? -0.144 2.158 6.124 1.00 97.75 90 LYS A N 1
ATOM 659 C CA . LYS A 1 90 ? 0.112 2.073 7.566 1.00 97.75 90 LYS A CA 1
ATOM 660 C C . LYS A 1 90 ? -0.495 3.255 8.321 1.00 97.75 90 LYS A C 1
ATOM 662 O O . LYS A 1 90 ? -1.043 3.046 9.399 1.00 97.75 90 LYS A O 1
ATOM 667 N N . GLN A 1 91 ? -0.373 4.469 7.790 1.00 98.31 91 GLN A N 1
ATOM 668 C CA . GLN A 1 91 ? -0.942 5.661 8.410 1.00 98.31 91 GLN A CA 1
ATOM 669 C C . GLN A 1 91 ? -2.465 5.540 8.524 1.00 98.31 91 GLN A C 1
ATOM 671 O O . GLN A 1 91 ? -2.986 5.673 9.627 1.00 98.31 91 GLN A O 1
ATOM 676 N N . ILE A 1 92 ? -3.143 5.174 7.433 1.00 96.88 92 ILE A N 1
ATOM 677 C CA . ILE A 1 92 ? -4.596 4.948 7.408 1.00 96.88 92 ILE A CA 1
ATOM 678 C C . ILE A 1 92 ? -4.995 3.903 8.456 1.00 96.88 92 ILE A C 1
ATOM 680 O O . ILE A 1 92 ? -5.892 4.139 9.256 1.00 96.88 92 ILE A O 1
ATOM 684 N N . HIS A 1 93 ? -4.281 2.775 8.534 1.00 97.44 93 HIS A N 1
ATOM 685 C CA . HIS A 1 93 ? -4.591 1.735 9.519 1.00 97.44 93 HIS A CA 1
ATOM 686 C C . HIS A 1 93 ? -4.466 2.212 10.979 1.00 97.44 93 HIS A C 1
ATOM 688 O O . HIS A 1 93 ? -5.245 1.810 11.847 1.00 97.44 93 HIS A O 1
ATOM 694 N N . GLU A 1 94 ? -3.477 3.055 11.288 1.00 97.75 94 GLU A N 1
ATOM 695 C CA . GLU A 1 94 ? -3.331 3.624 12.633 1.00 97.75 94 GLU A CA 1
ATOM 696 C C . GLU A 1 94 ? -4.376 4.715 12.926 1.00 97.75 94 GLU A C 1
ATOM 698 O O . GLU A 1 94 ? -4.870 4.800 14.058 1.00 97.75 94 GLU A O 1
ATOM 703 N N . GLU A 1 95 ? -4.761 5.504 11.921 1.00 97.19 95 GLU A N 1
ATOM 704 C CA . GLU A 1 95 ? -5.869 6.463 12.005 1.00 97.19 95 GLU A CA 1
ATOM 705 C C . GLU A 1 95 ? -7.194 5.738 12.272 1.00 97.19 95 GLU A C 1
ATOM 707 O O . GLU A 1 95 ? -7.875 6.063 13.247 1.00 97.19 95 GLU A O 1
ATOM 712 N N . ASP A 1 96 ? -7.496 4.672 11.526 1.00 95.38 96 ASP A N 1
ATOM 713 C CA . ASP A 1 96 ? -8.666 3.814 11.739 1.00 95.38 96 ASP A CA 1
ATOM 714 C C . ASP A 1 96 ? -8.679 3.223 13.147 1.00 95.38 96 ASP A C 1
ATOM 716 O O . ASP A 1 96 ? -9.685 3.278 13.853 1.00 95.38 96 ASP A O 1
ATOM 720 N N . LYS A 1 97 ? -7.550 2.669 13.610 1.00 95.88 97 LYS A N 1
ATOM 721 C CA . LYS A 1 97 ? -7.445 2.126 14.973 1.00 95.88 97 LYS A CA 1
ATOM 722 C C . LYS A 1 97 ? -7.737 3.185 16.027 1.00 95.88 97 LYS A C 1
ATOM 724 O O . LYS A 1 97 ? -8.363 2.865 17.043 1.00 95.88 97 LYS A O 1
ATOM 729 N N . THR A 1 98 ? -7.282 4.414 15.805 1.00 95.44 98 THR A N 1
ATOM 730 C CA . THR A 1 98 ? -7.521 5.544 16.705 1.00 95.44 98 THR A CA 1
ATOM 731 C C . THR A 1 98 ? -8.991 5.958 16.678 1.00 95.44 98 THR A C 1
ATOM 733 O O . THR A 1 98 ? -9.594 6.086 17.744 1.00 95.44 98 THR A O 1
ATOM 736 N N . ALA A 1 99 ? -9.593 6.063 15.491 1.00 93.69 99 ALA A N 1
ATOM 737 C CA . ALA A 1 99 ? -11.005 6.385 15.308 1.00 93.69 99 ALA A CA 1
ATOM 738 C C . ALA A 1 99 ? -11.920 5.322 15.936 1.00 93.69 99 ALA A C 1
ATOM 740 O O . ALA A 1 99 ? -12.777 5.645 16.756 1.00 93.69 99 ALA A O 1
ATOM 741 N N . ILE A 1 100 ? -11.675 4.038 15.659 1.00 92.62 100 ILE A N 1
ATOM 742 C CA . ILE A 1 100 ? -12.418 2.920 16.258 1.00 92.62 100 ILE A CA 1
ATOM 743 C C . ILE A 1 100 ? -12.288 2.951 17.783 1.00 92.62 100 ILE A C 1
ATOM 745 O O . ILE A 1 100 ? -13.265 2.726 18.494 1.00 92.62 100 ILE A O 1
ATOM 749 N N . LYS A 1 101 ? -11.089 3.232 18.314 1.00 92.00 101 LYS A N 1
ATOM 750 C CA . LYS A 1 101 ? -10.884 3.330 19.764 1.00 92.00 101 LYS A CA 1
ATOM 751 C C . LYS A 1 101 ? -11.701 4.476 20.363 1.00 92.00 101 LYS A C 1
ATOM 753 O O . LYS A 1 101 ? -12.368 4.241 21.370 1.00 92.00 101 LYS A O 1
ATOM 758 N N . ALA A 1 102 ? -11.673 5.656 19.747 1.00 90.88 102 ALA A N 1
ATOM 759 C CA . ALA A 1 102 ? -12.443 6.816 20.187 1.00 90.88 102 ALA A CA 1
ATOM 760 C C . ALA A 1 102 ? -13.951 6.516 20.213 1.00 90.88 102 ALA A C 1
ATOM 762 O O . ALA A 1 102 ? -14.596 6.779 21.219 1.00 90.88 102 ALA A O 1
ATOM 763 N N . LEU A 1 103 ? -14.479 5.860 19.173 1.00 88.69 103 LEU A N 1
ATOM 764 C CA . LEU A 1 103 ? -15.894 5.476 19.080 1.00 88.69 103 LEU A CA 1
ATOM 765 C C . LEU A 1 103 ? -16.293 4.343 20.041 1.00 88.69 103 LEU A C 1
ATOM 767 O O . LEU A 1 103 ? -17.460 4.215 20.394 1.00 88.69 103 LEU A O 1
ATOM 771 N N . SER A 1 104 ? -15.341 3.493 20.439 1.00 85.12 104 SER A N 1
ATOM 772 C CA . SER A 1 104 ? -15.580 2.358 21.347 1.00 85.12 104 SER A CA 1
ATOM 773 C C . SER A 1 104 ? -15.451 2.701 22.837 1.00 85.12 104 SER A C 1
ATOM 775 O O . SER A 1 104 ? -15.601 1.813 23.682 1.00 85.12 104 SER A O 1
ATOM 777 N N . THR A 1 105 ? -15.098 3.950 23.163 1.00 71.94 105 THR A N 1
ATOM 778 C CA . THR A 1 105 ? -14.975 4.414 24.550 1.00 71.94 105 THR A CA 1
ATOM 779 C C . THR A 1 105 ? -16.336 4.977 24.987 1.00 71.94 105 THR A C 1
ATOM 781 O O . THR A 1 105 ? -16.839 5.853 24.289 1.00 71.94 105 THR A O 1
ATOM 784 N N . PRO A 1 106 ? -16.958 4.445 26.058 1.00 56.69 106 PRO A N 1
ATOM 785 C CA . PRO A 1 106 ? -18.261 4.900 26.546 1.00 56.69 106 PRO A CA 1
ATOM 786 C C . PRO A 1 106 ? -18.201 6.276 27.216 1.00 56.69 106 PRO A C 1
ATOM 788 O O . PRO A 1 106 ? -17.119 6.633 27.741 1.00 56.69 106 PRO A O 1
#

Secondary structure (DSSP, 8-state):
--PPP--------------------PPPPHHHHHHHHHHHHHHHHHHHHHHHHHHHHHHHHHHHH--HHHHHHHHHHHHHHHHHHHHHHHHHHHHHHHHHHHHT--

Foldseek 3Di:
DDDDDDDDDDDDPDDDPDPPPPPPPAQDEPVVLVVLLVVLVVQLVVLLVVLVVQLVVQLVVLVVPDDDPSSVVSNVVSVVSSVVSNVVSVVSSVVSNVVSVVSNDD

Organism: NCBI:txid2728836

pLDDT: mean 84.14, std 20.15, range [35.16, 98.44]

=== Feature glossary ===
The record interleaves many kinds of information about one protein. Here is each kind framed as the question it answers.

Q: What does the local fold look like, residue by residue?
A: The Foldseek 3Di string encodes local tertiary geometry as a 20-letter alphabet — one character per residue — derived from the relative positions of nearby Cα atoms. Unlike the amino-acid sequence, 3Di is a direct function of the 3D structure, so two proteins with the same fold have similar 3Di strings even at low sequence identity.

Q: Which residues are in helices, strands, or loops?
A: The SS8 string is DSSP's per-residue secondary-structure call. α-helix (H) means an i→i+4 H-bond ladder; β-strand (E) means the residue participates in a β-sheet; 3₁₀ (G) and π (I) are tighter and wider helices; T/S are turns/bends; '-' is loop.

Q: How big and how compact is the whole molecule?
A: Radius of gyration (Rg) is the root-mean-square distance of Cα atoms from their centroid — a single number for overall size and compactness. A globular domain of N residues has Rg ≈ 2.2·N^0.38 Å; an extended or disordered chain has a much larger Rg. The Cα contact count is the number of residue pairs whose Cα atoms are within 8 Å and are more than four positions apart in sequence — a standard proxy for tertiary packing density. The bounding box is the smallest axis-aligned box enclosing all Cα atoms.

Q: Where is each backbone atom in 3D?
A: Structure coordinates are given as an mmCIF _atom_site loop: one row per atom with element, residue name, chain id, sequence number, and x/y/z position in Å. Only the four main-chain atoms per residue are included here; side chains are omitted to keep the record compact.

Q: What is the amino-acid chain?
A: Primary structure: the covalent order of the twenty standard amino acids along the backbone. Two proteins with the same sequence will (almost always) fold to the same structure; two with 30% identity often share a fold but not the details.

Q: What if only a Cα trace is available?
A: Three-state secondary structure (P-SEA) collapses the eight DSSP classes into helix (a), strand (b), and coil (c). P-SEA assigns these from Cα geometry alone — distances and angles — without requiring backbone oxygens, so it works on any Cα trace.

Q: What family and function is it annotated with?
A: Database cross-references. InterPro integrates a dozen domain/family signature databases into unified entries with residue-range hits. GO terms attach function/process/location labels with evidence codes. CATH codes position the fold in a four-level structural taxonomy. Organism is the NCBI-taxonomy species name.

Q: How confident is the AlphaFold model at each residue?
A: pLDDT is the predicted lDDT-Cα score: AlphaFold's confidence that the local environment of each residue (all inter-atomic distances within 15 Å) is correctly placed. It is a per-residue number between 0 and 100, with higher meaning more reliable.

Q: How mobile is each atom in the crystal?
A: B-factor (Debye–Waller factor) reflects atomic displacement in the crystal lattice. It is an experimental observable (units Å²), not a prediction; low values mean the atom is pinned down, high values mean it moves or is heterogeneous across the crystal.

Q: Which residues are buried vs exposed?
A: SASA measures how much of the protein is reachable by solvent. It is computed by rolling a water-sized probe over the atomic surface and summing the exposed area (Å²). Per-residue SASA distinguishes core (buried, low SASA) from surface (exposed, high SASA) residues; total SASA is a whole-molecule size measure.

Q: What do the diagnostic plots show?
A: Plot images: a contact map (which residues are close in 3D, as an N×N binary image), a Ramachandran scatter (backbone torsion angles, revealing secondary-structure composition at a glance), and — for AlphaFold structures — a PAE heatmap (pairwise prediction confidence).

Q: What known structures does this most resemble?
A: The Foldseek neighbor list gives the closest experimentally determined structures in the PDB, ranked by structural alignment. TM-score near 1 means near-identical fold; near 0.3 means only rough topology match. This is how one finds what a novel AlphaFold prediction most resembles in the solved-structure universe.

Q: Are the domains correctly placed relative to each other?
A: Predicted aligned error is AlphaFold's pairwise confidence. Unlike pLDDT (per-residue), PAE is per-residue-pair and captures whether two parts of the structure are correctly placed relative to each other. Units are ångströms of expected positional error.

Q: What do the rendered images show?
A: Structure images are PyMOL renders from six orthogonal camera directions. Cartoon representation draws helices as coils and strands as arrows; sticks shows the backbone as bonds; surface shows the solvent-excluded envelope. Rainbow coloring maps sequence position to hue (blue→red, N→C); chain coloring assigns a distinct color per polypeptide.

Q: What are the backbone torsion angles?
A: φ (phi) and ψ (psi) are the two rotatable backbone dihedrals per residue: φ is the C(i-1)–N–Cα–C torsion, ψ is the N–Cα–C–N(i+1) torsion, both in degrees on (−180°, 180°]. α-helical residues cluster near (−60°, −45°); β-strand residues near (−120°, +130°). A Ramachandran plot is simply a scatter of (φ, ψ) for every residue.